Protein AF-A0A3L7LSK3-F1 (afdb_monomer)

Foldseek 3Di:
DPPVVVVVVVVVVVVVVCVVVVVPCCVVVLVVVVVVCC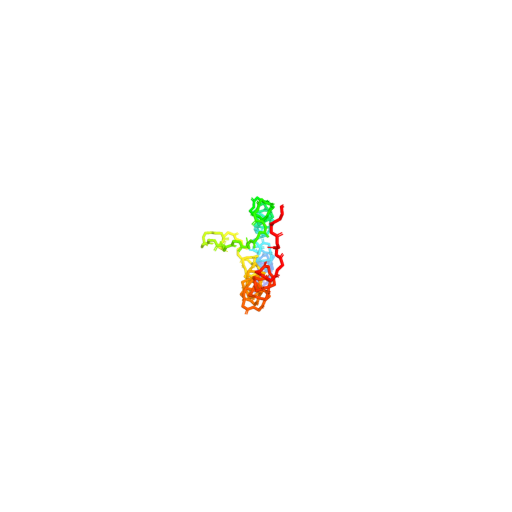VVPCVPPVPADDQDDPVNCVSNPVVNVVVVVVRVVRVVVVVVCVVPVVVVVVVVVVVDDDDD

Solvent-accessible surface area (backbone atoms only — not comparable to full-atom values): 5943 Å² total; per-residue (Å²): 144,73,72,60,63,63,54,51,51,53,52,51,51,52,52,52,52,48,51,63,67,55,59,63,75,52,57,67,60,27,50,50,54,49,52,51,46,49,55,70,57,44,72,84,46,76,88,60,83,77,82,79,50,73,70,52,35,66,60,30,50,72,59,37,56,60,47,50,55,57,42,54,49,50,54,53,49,52,51,50,40,61,73,54,52,50,59,54,53,53,55,52,56,75,76,66,70,86,89,127

Secondary structure (DSSP, 8-state):
--SHHHHHHHHHHHHHHHHHH-S---HHHHHHHHHHHHHHHHTTTTTSPPPPPHHHHHHHTHHHHHHHHHHHHHHHHHHHHHHHHHHHHHHHHHHS----

pLDDT: mean 74.35, std 10.48, range [49.38, 89.38]

Sequence (100 aa):
MGLYRPLLAMLIVLLGVFQLAGCGDKEPEQRQAFIQFLQNMILPGGERIPTLSAAQKEQFSPYANDYQILQTFSDKFLSSVNGSLVPVLDEISQIRVPQD

Mean predicted aligned error: 14.46 Å

Structure (mmCIF, N/CA/C/O backbone):
data_AF-A0A3L7LSK3-F1
#
_entry.id   AF-A0A3L7LSK3-F1
#
loop_
_atom_site.group_PDB
_atom_site.id
_atom_site.type_symbol
_atom_site.label_atom_id
_atom_site.label_alt_id
_atom_site.label_comp_id
_atom_site.label_asym_id
_atom_site.label_entity_id
_atom_site.label_seq_id
_atom_site.pdbx_PDB_ins_code
_atom_site.Cartn_x
_atom_site.Cartn_y
_atom_site.Cartn_z
_atom_site.occupancy
_atom_site.B_iso_or_equiv
_atom_site.auth_seq_id
_atom_site.auth_comp_id
_atom_site.auth_asym_id
_atom_site.auth_atom_id
_atom_site.pdbx_PDB_model_num
ATOM 1 N N . MET A 1 1 ? 28.126 -17.721 -47.641 1.00 53.53 1 MET A N 1
ATOM 2 C CA . MET A 1 1 ? 27.023 -17.665 -46.648 1.00 53.53 1 MET A CA 1
ATOM 3 C C . MET A 1 1 ? 27.553 -17.655 -45.200 1.00 53.53 1 MET A C 1
ATOM 5 O O . MET A 1 1 ? 27.043 -18.383 -44.363 1.00 53.53 1 MET A O 1
ATOM 9 N N . GLY A 1 2 ? 28.584 -16.856 -4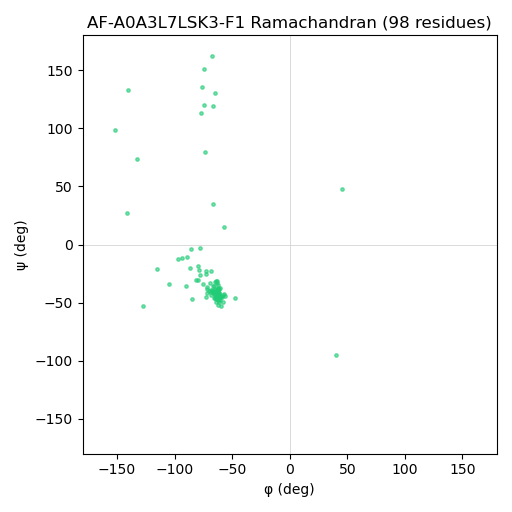4.878 1.00 60.09 2 GLY A N 1
ATOM 10 C CA . GLY A 1 2 ? 29.253 -16.913 -43.558 1.00 60.09 2 GLY A CA 1
ATOM 11 C C . GLY A 1 2 ? 29.125 -15.656 -42.689 1.00 60.09 2 GLY A C 1
ATOM 12 O O . GLY A 1 2 ? 29.248 -15.749 -41.475 1.00 60.09 2 GLY A O 1
ATOM 13 N N . LEU A 1 3 ? 28.838 -14.494 -43.288 1.00 62.16 3 LEU A N 1
ATOM 14 C CA . LEU A 1 3 ? 28.918 -13.195 -42.601 1.00 62.16 3 LEU A CA 1
ATOM 15 C C . LEU A 1 3 ? 27.572 -12.684 -42.048 1.00 62.16 3 LEU A C 1
ATOM 17 O O . LEU A 1 3 ? 27.542 -11.769 -41.237 1.00 62.16 3 LEU A O 1
ATOM 21 N N . TYR A 1 4 ? 26.453 -13.300 -42.441 1.00 64.38 4 TYR A N 1
ATOM 22 C CA . TYR A 1 4 ? 25.107 -12.912 -41.992 1.00 64.38 4 TYR A CA 1
ATOM 23 C C . TYR A 1 4 ? 24.755 -13.452 -40.597 1.00 64.38 4 TYR A C 1
ATOM 25 O O . TYR A 1 4 ? 24.038 -12.802 -39.847 1.00 64.38 4 TYR A O 1
ATOM 33 N N . ARG A 1 5 ? 25.303 -14.614 -40.213 1.00 73.94 5 ARG A N 1
ATOM 34 C CA . ARG A 1 5 ? 25.093 -15.221 -38.885 1.00 73.94 5 ARG A CA 1
ATOM 35 C C . ARG A 1 5 ? 25.512 -14.318 -37.712 1.00 73.94 5 ARG A C 1
ATOM 37 O O . ARG A 1 5 ? 24.697 -14.170 -36.806 1.00 73.94 5 ARG A O 1
ATOM 44 N N . PRO A 1 6 ? 26.714 -13.705 -37.691 1.00 74.88 6 PRO A N 1
ATOM 45 C CA . PRO A 1 6 ? 27.084 -12.808 -36.593 1.00 74.88 6 PRO A CA 1
ATOM 46 C C . PRO A 1 6 ? 26.269 -11.507 -36.603 1.00 74.88 6 PRO A C 1
ATOM 48 O O . PRO A 1 6 ? 25.930 -10.984 -35.547 1.00 74.88 6 PRO A O 1
ATOM 51 N N . LEU A 1 7 ? 25.896 -11.017 -37.789 1.00 76.75 7 LEU A N 1
ATOM 52 C CA . LEU A 1 7 ? 25.132 -9.780 -37.956 1.00 76.75 7 LEU A CA 1
ATOM 53 C C . LEU A 1 7 ? 23.680 -9.944 -37.471 1.00 76.75 7 LEU A C 1
ATOM 55 O O . LEU A 1 7 ? 23.153 -9.080 -36.775 1.00 76.75 7 LEU A O 1
ATOM 59 N N . LEU A 1 8 ? 23.067 -11.100 -37.746 1.00 78.69 8 LEU A N 1
ATOM 60 C CA . LEU A 1 8 ? 21.746 -11.458 -37.231 1.00 78.69 8 LEU A CA 1
ATOM 61 C C . LEU A 1 8 ? 21.756 -11.633 -35.705 1.00 78.69 8 LEU A C 1
ATOM 63 O O . LEU A 1 8 ? 20.843 -11.170 -35.028 1.00 78.69 8 LEU A O 1
ATOM 67 N N . ALA A 1 9 ? 22.802 -12.256 -35.152 1.00 79.81 9 ALA A N 1
ATOM 68 C CA . ALA A 1 9 ? 22.951 -12.407 -33.705 1.00 79.81 9 ALA A CA 1
ATOM 69 C C . ALA A 1 9 ? 23.064 -11.046 -32.996 1.00 79.81 9 ALA A C 1
ATOM 71 O O . ALA A 1 9 ? 22.422 -10.833 -31.970 1.00 79.81 9 ALA A O 1
ATOM 72 N N . MET A 1 10 ? 23.812 -10.101 -33.573 1.00 77.25 10 MET A N 1
ATOM 73 C CA . MET A 1 10 ? 23.936 -8.742 -33.041 1.00 77.25 10 MET A CA 1
ATOM 74 C C . MET A 1 10 ? 22.600 -7.984 -33.075 1.00 77.25 10 MET A C 1
ATOM 76 O O . MET A 1 10 ? 22.265 -7.291 -32.117 1.00 77.25 10 MET A O 1
ATOM 80 N N . LEU A 1 11 ? 21.806 -8.165 -34.136 1.00 80.31 11 LEU A N 1
ATOM 81 C CA . LEU A 1 11 ? 20.479 -7.561 -34.262 1.00 80.31 11 LEU A CA 1
ATOM 82 C C . LEU A 1 11 ? 19.480 -8.133 -33.243 1.00 80.31 11 LEU A C 1
ATOM 84 O O . LEU A 1 11 ? 18.711 -7.376 -32.658 1.00 80.31 11 LEU A O 1
ATOM 88 N N . ILE A 1 12 ? 19.527 -9.444 -32.983 1.00 80.50 12 ILE A N 1
ATOM 89 C CA . ILE A 1 12 ? 18.686 -10.110 -31.974 1.00 80.50 12 ILE A CA 1
ATOM 90 C C . ILE A 1 12 ? 19.047 -9.645 -30.558 1.00 80.50 12 ILE A C 1
ATOM 92 O O . ILE A 1 12 ? 18.150 -9.377 -29.763 1.00 80.50 12 ILE A O 1
ATOM 96 N N . VAL A 1 13 ? 20.338 -9.502 -30.241 1.00 81.62 13 VAL A N 1
ATOM 97 C CA . VAL A 1 13 ? 20.785 -8.983 -28.936 1.00 81.62 13 VAL A CA 1
ATOM 98 C C . VAL A 1 13 ? 20.351 -7.528 -28.746 1.00 81.62 13 VAL A C 1
ATOM 100 O O . VAL A 1 13 ? 19.836 -7.184 -27.686 1.00 81.62 13 VAL A O 1
ATOM 103 N N . LEU A 1 14 ? 20.479 -6.687 -29.778 1.00 73.38 14 LEU A N 1
ATOM 104 C CA . LEU A 1 14 ? 19.995 -5.302 -29.751 1.00 73.38 14 LEU A CA 1
ATOM 105 C C . LEU A 1 14 ? 18.480 -5.223 -29.538 1.00 73.38 14 LEU A C 1
ATOM 107 O O . LEU A 1 14 ? 18.028 -4.448 -28.700 1.00 73.38 14 LEU A O 1
ATOM 111 N N . LEU A 1 15 ? 17.704 -6.056 -30.235 1.00 71.00 15 LEU A N 1
ATOM 112 C CA . LEU A 1 15 ? 16.258 -6.162 -30.033 1.00 71.00 15 LEU A CA 1
ATOM 113 C C . LEU A 1 15 ? 15.914 -6.655 -28.623 1.00 71.00 15 LEU A C 1
ATOM 115 O O . LEU A 1 15 ? 15.003 -6.112 -28.013 1.00 71.00 15 LEU A O 1
ATOM 119 N N . GLY A 1 16 ? 16.659 -7.615 -28.070 1.00 70.62 16 GLY A N 1
ATOM 120 C CA . GLY A 1 16 ? 16.475 -8.094 -26.696 1.00 70.62 16 GLY A CA 1
ATOM 121 C C . GLY A 1 16 ? 16.734 -7.013 -25.642 1.00 70.62 16 GLY A C 1
ATOM 122 O O . GLY A 1 16 ? 15.931 -6.842 -24.728 1.00 70.62 16 GLY A O 1
ATOM 123 N N . VAL A 1 17 ? 17.798 -6.220 -25.802 1.00 65.00 17 VAL A N 1
AT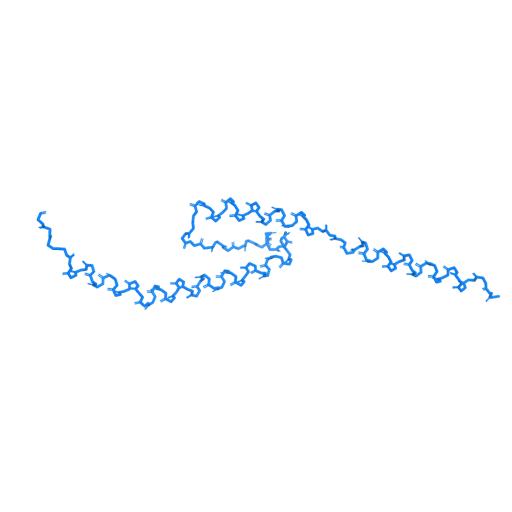OM 124 C CA . VAL A 1 17 ? 18.085 -5.063 -24.933 1.00 65.00 17 VAL A CA 1
ATOM 125 C C . VAL A 1 17 ? 17.021 -3.977 -25.096 1.00 65.00 17 VAL A C 1
ATOM 127 O O . VAL A 1 17 ? 16.629 -3.363 -24.110 1.00 65.00 17 VAL A O 1
ATOM 130 N N . PHE A 1 18 ? 16.495 -3.774 -26.305 1.00 62.62 18 PHE A N 1
ATOM 131 C CA . PHE A 1 18 ? 15.413 -2.821 -26.549 1.00 62.62 18 PHE A CA 1
ATOM 132 C C . PHE A 1 18 ? 14.060 -3.296 -26.006 1.00 62.62 18 PHE A C 1
ATOM 134 O O . PHE A 1 18 ? 13.228 -2.465 -25.685 1.00 62.62 18 PHE A O 1
ATOM 141 N N . GLN A 1 19 ? 13.831 -4.603 -25.853 1.00 58.84 19 GLN A N 1
ATOM 142 C CA . GLN A 1 19 ? 12.664 -5.138 -25.136 1.00 58.84 19 GLN A CA 1
ATOM 143 C C . GLN A 1 19 ? 12.826 -4.997 -23.614 1.00 58.84 19 GLN A C 1
ATOM 145 O O . GLN A 1 19 ? 11.855 -4.720 -22.921 1.00 58.84 19 GLN A O 1
ATOM 150 N N . LEU A 1 20 ? 14.054 -5.105 -23.092 1.00 57.44 20 LEU A N 1
ATOM 151 C CA . LEU A 1 20 ? 14.357 -4.848 -21.677 1.00 57.44 20 LEU A CA 1
ATOM 152 C C . LEU A 1 20 ? 14.288 -3.350 -21.332 1.00 57.44 20 LEU A C 1
ATOM 154 O O . LEU A 1 20 ? 13.762 -2.990 -20.287 1.00 57.44 20 LEU A O 1
ATOM 158 N N . ALA A 1 21 ? 14.750 -2.473 -22.228 1.00 56.28 21 ALA A N 1
ATOM 159 C CA . ALA A 1 21 ? 14.592 -1.018 -22.123 1.00 56.28 21 ALA A CA 1
ATOM 160 C C . ALA A 1 21 ? 13.184 -0.540 -22.543 1.00 56.28 21 ALA A C 1
ATOM 162 O O . ALA A 1 21 ? 12.736 0.531 -22.145 1.00 56.28 21 ALA A O 1
ATOM 163 N N . GLY A 1 22 ? 12.482 -1.346 -23.344 1.00 49.78 22 GLY A N 1
ATOM 164 C CA . GLY A 1 22 ? 11.095 -1.187 -23.794 1.00 49.78 22 GLY A CA 1
ATOM 165 C C . GLY A 1 22 ? 10.067 -1.744 -22.811 1.00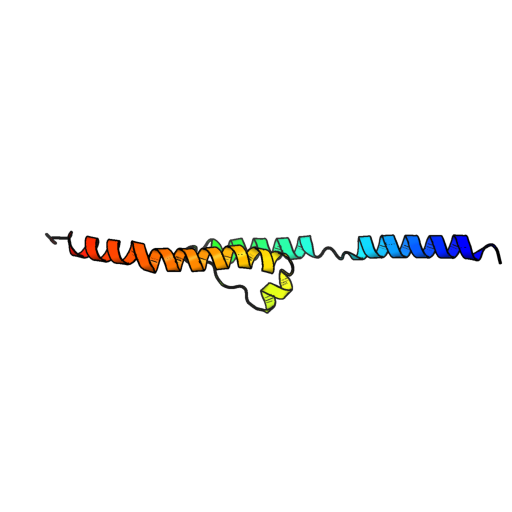 49.78 22 GLY A C 1
ATOM 166 O O . GLY A 1 22 ? 8.879 -1.471 -22.964 1.00 49.78 22 GLY A O 1
ATOM 167 N N . CYS A 1 23 ? 10.529 -2.360 -21.719 1.00 57.72 23 CYS A N 1
ATOM 168 C CA . CYS A 1 23 ? 9.842 -2.373 -20.430 1.00 57.72 23 CYS A CA 1
ATOM 169 C C . CYS A 1 23 ? 9.801 -0.954 -19.812 1.00 57.72 23 CYS A C 1
ATOM 171 O O . CYS A 1 23 ? 9.960 -0.794 -18.614 1.00 57.72 23 CYS A O 1
ATOM 173 N N . GLY A 1 24 ? 9.681 0.095 -20.638 1.00 52.69 24 GLY A N 1
ATOM 174 C CA . GLY A 1 24 ? 8.549 1.019 -20.613 1.00 52.69 24 GLY A CA 1
ATOM 175 C C . GLY A 1 24 ? 8.127 1.483 -19.235 1.00 52.69 24 GLY A C 1
ATOM 176 O O . GLY A 1 24 ? 6.940 1.427 -18.916 1.00 52.69 24 GLY A O 1
ATOM 177 N N . ASP A 1 25 ? 9.100 1.900 -18.436 1.00 56.84 25 ASP A N 1
ATOM 178 C CA . ASP A 1 25 ? 8.923 2.211 -17.034 1.00 56.84 25 ASP A CA 1
ATOM 179 C C . ASP A 1 25 ? 8.172 3.538 -16.889 1.00 56.84 25 ASP A C 1
ATOM 181 O O . ASP A 1 25 ? 8.743 4.609 -16.698 1.00 56.84 25 ASP A O 1
ATOM 185 N N . LYS A 1 26 ? 6.849 3.478 -17.046 1.00 59.94 26 LYS A N 1
ATOM 186 C CA . LYS A 1 26 ? 5.953 4.503 -16.512 1.00 59.94 26 LYS A CA 1
ATOM 187 C C . LYS A 1 26 ? 5.759 4.314 -15.012 1.00 59.94 26 LYS A C 1
ATOM 189 O O . LYS A 1 26 ? 5.101 5.146 -14.406 1.00 59.94 26 LYS A O 1
ATOM 194 N N . GLU A 1 27 ? 6.328 3.272 -14.401 1.00 66.00 27 GLU A N 1
ATOM 195 C CA . GLU A 1 27 ? 6.282 3.039 -12.958 1.00 66.00 27 GLU A CA 1
ATOM 196 C C . GLU A 1 27 ? 6.641 4.288 -12.136 1.00 66.00 27 GLU A C 1
ATOM 198 O O . GLU A 1 27 ? 5.853 4.612 -11.252 1.00 66.00 27 GLU A O 1
ATOM 203 N N . PRO A 1 28 ? 7.709 5.072 -12.412 1.00 70.12 28 PRO A N 1
ATOM 204 C CA . PRO A 1 28 ? 8.000 6.284 -11.643 1.00 70.12 28 PRO A CA 1
ATOM 205 C C . PRO A 1 28 ? 6.885 7.336 -11.733 1.00 70.12 28 PRO A C 1
ATOM 207 O O . PRO A 1 28 ? 6.505 7.918 -10.715 1.00 70.12 28 PRO A O 1
ATOM 210 N N . GLU A 1 29 ? 6.311 7.550 -12.919 1.00 71.88 29 GLU A N 1
ATOM 211 C CA . GLU A 1 29 ? 5.209 8.499 -13.124 1.00 71.88 29 GLU A CA 1
ATOM 212 C C . GLU A 1 29 ? 3.895 7.991 -12.509 1.00 71.88 29 GLU A C 1
ATOM 214 O O . GLU A 1 29 ? 3.174 8.744 -11.851 1.00 71.88 29 GLU A O 1
ATOM 219 N N . GLN A 1 30 ? 3.599 6.699 -12.664 1.00 70.56 30 GLN A N 1
ATOM 220 C CA . GLN A 1 30 ? 2.430 6.026 -12.095 1.00 70.56 30 GLN A CA 1
ATOM 221 C C . GLN A 1 30 ? 2.491 6.015 -10.568 1.00 70.56 30 GLN A C 1
ATOM 223 O O . GLN A 1 30 ? 1.509 6.348 -9.904 1.00 70.56 30 GLN A O 1
ATOM 228 N N . ARG A 1 31 ? 3.662 5.708 -10.005 1.00 76.00 31 ARG A N 1
ATOM 229 C CA . ARG A 1 31 ? 3.938 5.739 -8.569 1.00 76.00 31 ARG A CA 1
ATOM 230 C C . ARG A 1 31 ? 3.780 7.149 -8.019 1.00 76.00 31 ARG A C 1
ATOM 232 O O . ARG A 1 31 ? 3.170 7.319 -6.967 1.00 76.00 31 ARG A O 1
ATOM 239 N N . GLN A 1 32 ? 4.285 8.164 -8.720 1.00 76.50 32 GLN A N 1
ATOM 240 C CA . GLN A 1 32 ? 4.122 9.556 -8.306 1.00 76.50 32 GLN A CA 1
ATOM 241 C C . GLN A 1 32 ? 2.647 9.985 -8.331 1.00 76.50 32 GLN A C 1
ATOM 243 O O . GLN A 1 32 ? 2.172 10.569 -7.355 1.00 76.50 32 GLN A O 1
ATOM 248 N N . ALA A 1 33 ? 1.907 9.657 -9.393 1.00 79.25 33 ALA A N 1
ATOM 249 C CA . ALA A 1 33 ? 0.479 9.957 -9.499 1.00 79.25 33 ALA A CA 1
ATOM 250 C C . ALA A 1 33 ? -0.344 9.237 -8.414 1.00 79.25 33 ALA A C 1
ATOM 252 O O . ALA A 1 33 ? -1.242 9.833 -7.817 1.00 79.25 33 ALA A O 1
ATOM 253 N N . PHE A 1 34 ? 0.006 7.988 -8.099 1.00 79.31 34 PHE A N 1
ATOM 254 C CA . PHE A 1 34 ? -0.612 7.224 -7.021 1.00 79.31 34 PHE A CA 1
ATOM 255 C C . PHE A 1 34 ? -0.317 7.829 -5.641 1.00 79.31 34 PHE A C 1
ATOM 257 O O . PHE A 1 34 ? -1.238 8.034 -4.854 1.00 79.31 34 PHE A O 1
ATOM 264 N N . ILE A 1 35 ? 0.935 8.195 -5.348 1.00 79.38 35 ILE A N 1
ATOM 265 C CA . ILE A 1 35 ? 1.303 8.845 -4.078 1.00 79.38 35 ILE A CA 1
ATOM 266 C C . ILE A 1 35 ? 0.554 10.172 -3.906 1.00 79.38 35 ILE A C 1
ATOM 268 O O . ILE A 1 35 ? 0.011 10.429 -2.831 1.00 79.38 35 ILE A O 1
ATOM 272 N N . GLN A 1 36 ? 0.478 10.994 -4.956 1.00 81.00 36 GLN A N 1
ATOM 273 C CA . GLN A 1 36 ? -0.285 12.244 -4.916 1.00 81.00 36 GLN A CA 1
ATOM 274 C C . GLN A 1 36 ? -1.778 11.998 -4.682 1.00 81.00 36 GLN A C 1
ATOM 276 O O . GLN A 1 36 ? -2.409 12.723 -3.913 1.00 81.00 36 GLN A O 1
ATOM 281 N N . PHE A 1 37 ? -2.343 10.961 -5.301 1.00 79.25 37 PHE A N 1
ATOM 282 C CA . PHE A 1 37 ? -3.717 10.543 -5.049 1.00 79.25 37 PHE A CA 1
ATOM 283 C C . PHE A 1 37 ? -3.936 10.151 -3.579 1.00 79.25 37 PHE A C 1
ATOM 285 O O . PHE A 1 37 ? -4.873 10.650 -2.955 1.00 79.25 37 PHE A O 1
ATOM 292 N N . LEU A 1 38 ? -3.055 9.329 -2.994 1.00 76.88 38 LEU A N 1
ATOM 293 C CA . LEU A 1 38 ? -3.156 8.932 -1.584 1.00 76.88 38 LEU A CA 1
ATOM 294 C C . LEU A 1 38 ? -3.078 10.147 -0.649 1.00 76.88 38 LEU A C 1
ATOM 296 O O . LEU A 1 38 ? -3.885 10.265 0.270 1.00 76.88 38 LEU A O 1
ATOM 300 N N . GLN A 1 39 ? -2.147 11.068 -0.901 1.00 73.88 39 GLN A N 1
ATOM 301 C CA . GLN A 1 39 ? -1.993 12.279 -0.095 1.00 73.88 39 GLN A CA 1
ATOM 302 C C . GLN A 1 39 ? -3.230 13.179 -0.189 1.00 73.88 39 GLN A C 1
ATOM 304 O O . GLN A 1 39 ? -3.766 13.601 0.829 1.00 73.88 39 GLN A O 1
ATOM 309 N N . ASN A 1 40 ? -3.747 13.431 -1.387 1.00 72.88 40 ASN A N 1
ATOM 310 C CA . ASN A 1 40 ? -4.849 14.377 -1.550 1.00 72.88 40 ASN A CA 1
ATOM 311 C C . ASN A 1 40 ? -6.212 13.802 -1.156 1.00 72.88 40 ASN A C 1
ATOM 313 O O . ASN A 1 40 ? -7.108 14.564 -0.801 1.00 72.88 40 ASN A O 1
ATOM 317 N N . MET A 1 41 ? -6.389 12.481 -1.233 1.00 67.25 41 MET A N 1
ATOM 318 C CA . MET A 1 41 ? -7.699 11.860 -1.055 1.00 67.25 41 MET A CA 1
ATOM 319 C C . MET A 1 41 ? -7.878 11.158 0.295 1.00 67.25 41 MET A C 1
ATOM 321 O O . MET A 1 41 ? -8.977 11.188 0.842 1.00 67.25 41 MET A O 1
ATOM 325 N N . ILE A 1 42 ? -6.826 10.557 0.862 1.00 62.00 42 ILE A N 1
ATOM 326 C CA . ILE A 1 42 ? -6.934 9.806 2.126 1.00 62.00 42 ILE A CA 1
ATOM 327 C C . ILE A 1 42 ? -6.694 10.710 3.343 1.00 62.00 42 ILE A C 1
ATOM 329 O O . ILE A 1 42 ? -7.375 10.552 4.354 1.00 62.00 42 ILE A O 1
ATOM 333 N N . LEU A 1 43 ? -5.785 11.690 3.255 1.00 61.03 43 LEU A N 1
ATOM 334 C CA . LEU A 1 43 ? -5.476 12.591 4.379 1.00 61.03 43 LEU A CA 1
ATOM 335 C C . LEU A 1 43 ? -6.664 13.454 4.863 1.00 61.03 43 LEU A C 1
ATOM 337 O O . LEU A 1 43 ? -6.767 13.640 6.074 1.00 61.03 43 LEU A O 1
ATOM 341 N N . PRO A 1 44 ? -7.571 13.970 4.006 1.00 61.09 44 PRO A N 1
ATOM 342 C CA . PRO A 1 44 ? -8.668 14.821 4.468 1.00 61.09 44 PRO A CA 1
ATOM 343 C C . PRO A 1 44 ? -9.959 14.077 4.858 1.00 61.09 44 PRO A C 1
ATOM 345 O O . PRO A 1 44 ? -10.847 14.704 5.428 1.00 61.09 44 PRO A O 1
ATOM 348 N N . GLY A 1 45 ? -10.102 12.777 4.561 1.00 58.53 45 GLY A N 1
ATOM 349 C CA . GLY A 1 45 ? -11.398 12.076 4.635 1.00 58.53 45 GLY A CA 1
ATOM 350 C C . GLY A 1 45 ? -11.348 10.641 5.162 1.00 58.53 45 GLY A C 1
ATOM 351 O O . GLY A 1 45 ? -12.200 9.842 4.783 1.00 58.53 45 GLY A O 1
ATOM 352 N N . GLY A 1 46 ? -10.355 10.318 6.003 1.00 60.53 46 GLY A N 1
ATOM 353 C CA . GLY A 1 46 ? -9.920 8.972 6.425 1.00 60.53 46 GLY A CA 1
ATOM 354 C C . GLY A 1 46 ? -10.938 8.021 7.080 1.00 60.53 46 GLY A C 1
ATOM 355 O O . GLY A 1 46 ? -10.536 7.020 7.664 1.00 60.53 46 GLY A O 1
ATOM 356 N N . GLU A 1 47 ? -12.234 8.292 6.986 1.00 65.75 47 GLU A N 1
ATOM 357 C CA . GLU A 1 47 ? -13.306 7.414 7.453 1.00 65.75 47 GLU A CA 1
ATOM 358 C C . GLU A 1 47 ? -13.637 6.305 6.440 1.0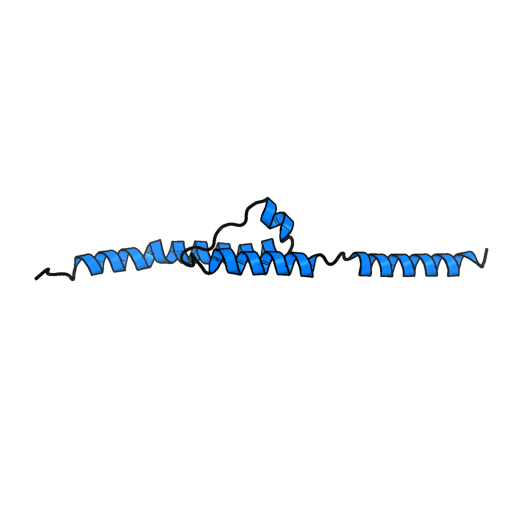0 65.75 47 GLU A C 1
ATOM 360 O O . GLU A 1 47 ? -14.019 5.198 6.822 1.00 65.75 47 GLU A O 1
ATOM 365 N N . ARG A 1 48 ? -13.465 6.571 5.135 1.00 66.88 48 ARG A N 1
ATOM 366 C CA . ARG A 1 48 ? -13.683 5.589 4.062 1.00 66.88 48 ARG A CA 1
ATOM 367 C C . ARG A 1 48 ? -12.629 5.710 2.973 1.00 66.88 48 ARG A C 1
ATOM 369 O O . ARG A 1 48 ? -12.368 6.800 2.474 1.00 66.88 48 ARG A O 1
ATOM 376 N N . ILE A 1 49 ? -12.069 4.570 2.568 1.00 73.19 49 ILE A N 1
ATOM 377 C CA . ILE A 1 49 ? -11.166 4.502 1.419 1.00 73.19 49 ILE A CA 1
ATOM 378 C C . ILE A 1 49 ? -12.008 4.623 0.133 1.00 73.19 49 ILE A C 1
ATOM 380 O O . ILE A 1 49 ? -12.902 3.806 -0.092 1.00 73.19 49 ILE A O 1
ATOM 384 N N . PRO A 1 50 ? -11.773 5.638 -0.712 1.00 71.88 50 PRO A N 1
ATOM 385 C CA . PRO A 1 50 ? -12.568 5.867 -1.916 1.00 71.88 50 PRO A CA 1
ATOM 386 C C . PRO A 1 50 ? -12.247 4.866 -3.030 1.00 71.88 50 PRO A C 1
ATOM 388 O O . PRO A 1 50 ? -11.131 4.380 -3.164 1.00 71.88 50 PRO A O 1
ATOM 391 N N . THR A 1 51 ? -13.229 4.570 -3.883 1.00 76.69 51 THR A N 1
ATOM 392 C CA . THR A 1 51 ? -13.020 3.668 -5.027 1.00 76.69 51 THR A CA 1
ATOM 393 C C . THR A 1 51 ? -12.264 4.368 -6.152 1.00 76.69 51 THR A C 1
ATOM 395 O O . THR A 1 51 ? -12.628 5.476 -6.540 1.00 76.69 51 THR A O 1
ATOM 398 N N . LEU A 1 52 ? -11.270 3.696 -6.744 1.00 76.38 52 LEU A N 1
ATOM 399 C CA . LEU A 1 52 ? -10.604 4.188 -7.954 1.00 76.38 52 LEU A CA 1
ATOM 400 C C . LEU A 1 52 ? -11.576 4.239 -9.145 1.00 76.38 52 LEU A C 1
ATOM 402 O O . LEU A 1 52 ? -12.224 3.238 -9.471 1.00 76.38 52 LEU A O 1
ATOM 406 N N . SER A 1 53 ? -11.625 5.379 -9.840 1.00 77.38 53 SER A N 1
ATOM 407 C CA . SER A 1 53 ? -12.340 5.512 -11.119 1.00 77.38 53 SER A CA 1
ATOM 408 C C . SER A 1 53 ? -11.676 4.688 -12.233 1.00 77.38 53 SER A C 1
ATOM 410 O O . SER A 1 53 ? -10.508 4.314 -12.130 1.00 77.38 53 SER A O 1
ATOM 412 N N . ALA A 1 54 ? -12.397 4.412 -13.327 1.00 74.50 54 ALA A N 1
ATOM 413 C CA . ALA A 1 54 ? -11.854 3.655 -14.463 1.00 74.50 54 ALA A CA 1
ATOM 414 C C . ALA A 1 54 ? -10.594 4.313 -15.058 1.00 74.50 54 ALA A C 1
ATOM 416 O O . ALA A 1 54 ? -9.593 3.634 -15.267 1.00 74.50 54 ALA A O 1
ATOM 417 N N . ALA A 1 55 ? -10.606 5.641 -15.213 1.00 72.12 55 ALA A N 1
ATOM 418 C CA . ALA A 1 55 ? -9.459 6.405 -15.704 1.00 72.12 55 ALA A CA 1
ATOM 419 C C . ALA A 1 55 ? -8.236 6.305 -14.770 1.00 72.12 55 ALA A C 1
ATOM 421 O O . ALA A 1 55 ? -7.107 6.181 -15.233 1.00 72.12 55 ALA A O 1
ATOM 422 N N . GLN A 1 56 ? -8.452 6.301 -13.451 1.00 73.31 56 GLN A N 1
ATOM 423 C CA . GLN A 1 56 ? -7.374 6.135 -12.469 1.00 73.31 56 GLN A CA 1
ATOM 424 C C . GLN A 1 56 ? -6.825 4.710 -12.441 1.00 73.31 56 GLN A C 1
ATOM 426 O O . GLN A 1 56 ? -5.624 4.524 -12.292 1.00 73.31 56 GLN A O 1
ATOM 431 N N . LYS A 1 57 ? -7.678 3.696 -12.615 1.00 78.94 57 LYS A N 1
ATOM 432 C CA . LYS A 1 57 ? -7.227 2.3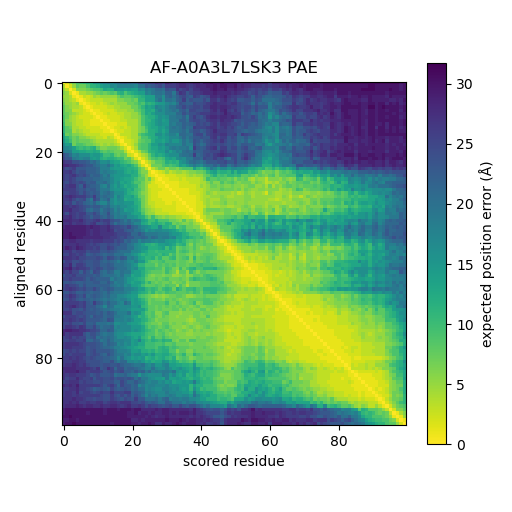01 -12.715 1.00 78.94 57 LYS A CA 1
ATOM 433 C C . LYS A 1 57 ? -6.311 2.098 -13.920 1.00 78.94 57 LYS A C 1
ATOM 435 O O . LYS A 1 57 ? -5.279 1.453 -13.781 1.00 78.94 57 LYS A O 1
ATOM 440 N N . GLU A 1 58 ? -6.644 2.696 -15.063 1.00 75.06 58 GLU A N 1
ATOM 441 C CA . GLU A 1 58 ? -5.767 2.675 -16.240 1.00 75.06 58 GLU A CA 1
ATOM 442 C C . GLU A 1 58 ? -4.474 3.468 -16.018 1.00 75.06 58 GLU A C 1
ATOM 444 O O . GLU A 1 58 ? -3.396 3.010 -16.395 1.00 75.06 58 GLU A O 1
ATOM 449 N N . GLN A 1 59 ? -4.558 4.625 -15.353 1.00 74.25 59 GLN A N 1
ATOM 450 C CA . GLN A 1 59 ? -3.388 5.444 -15.043 1.00 74.25 59 GLN A CA 1
ATOM 451 C C . GLN A 1 59 ? -2.441 4.762 -14.047 1.00 74.25 59 GLN A C 1
ATOM 453 O O . GLN A 1 59 ? -1.232 4.918 -14.169 1.00 74.25 59 GLN A O 1
ATOM 458 N N . PHE A 1 60 ? -2.961 4.014 -13.073 1.00 77.62 60 PHE A N 1
ATOM 459 C CA . PHE A 1 60 ? -2.172 3.379 -12.012 1.00 77.62 60 PHE A CA 1
ATOM 460 C C . PHE A 1 60 ? -1.770 1.937 -12.334 1.00 77.62 60 PHE A C 1
ATOM 462 O O . PHE A 1 60 ? -0.922 1.395 -11.634 1.00 77.62 60 PHE A O 1
ATOM 469 N N . SER A 1 61 ? -2.355 1.337 -13.377 1.00 73.38 61 SER A N 1
ATOM 470 C CA . SER A 1 61 ? -2.020 0.039 -13.978 1.00 73.38 61 SER A CA 1
ATOM 471 C C . SER A 1 61 ? -1.670 -1.070 -12.956 1.00 73.38 61 SER A C 1
ATOM 473 O O . SER A 1 61 ? -2.618 -1.669 -12.441 1.00 73.38 61 SER A O 1
ATOM 475 N N . PRO A 1 62 ? -0.404 -1.365 -12.578 1.00 77.12 62 PRO A N 1
ATOM 476 C CA . PRO A 1 62 ? -0.124 -2.382 -11.558 1.00 77.12 62 PRO A CA 1
ATOM 477 C C . PRO A 1 62 ? -0.588 -1.968 -10.149 1.00 77.12 62 PRO A C 1
ATOM 479 O O . PRO A 1 62 ? -1.185 -2.774 -9.436 1.00 77.12 62 PRO A O 1
ATOM 482 N N . TYR A 1 63 ? -0.423 -0.698 -9.767 1.00 76.00 63 TYR A N 1
ATOM 483 C CA . TYR A 1 63 ? -0.806 -0.186 -8.443 1.00 76.00 63 TYR A CA 1
ATOM 484 C C . TYR A 1 63 ? -2.323 -0.152 -8.228 1.00 76.00 63 TYR A C 1
ATOM 486 O O . TYR A 1 63 ? -2.797 -0.186 -7.092 1.00 76.00 63 TYR A O 1
ATOM 494 N N . ALA A 1 64 ? -3.105 -0.107 -9.312 1.00 80.00 64 ALA A N 1
ATOM 495 C CA . ALA A 1 64 ? -4.560 -0.190 -9.232 1.00 80.00 64 ALA A CA 1
ATOM 496 C C . ALA A 1 64 ? -5.025 -1.529 -8.639 1.00 80.00 64 ALA A C 1
ATOM 498 O O . ALA A 1 64 ? -6.021 -1.561 -7.916 1.00 80.00 64 ALA A O 1
ATOM 499 N N . ASN A 1 65 ? -4.306 -2.616 -8.935 1.00 80.31 65 ASN A N 1
ATOM 500 C CA . ASN A 1 65 ? -4.609 -3.953 -8.429 1.00 80.31 65 ASN A CA 1
ATOM 501 C C . ASN A 1 65 ? -4.263 -4.061 -6.934 1.00 80.31 65 ASN A C 1
ATOM 503 O O . ASN A 1 65 ? -5.102 -4.463 -6.131 1.00 80.31 65 ASN A O 1
ATOM 507 N N . ASP A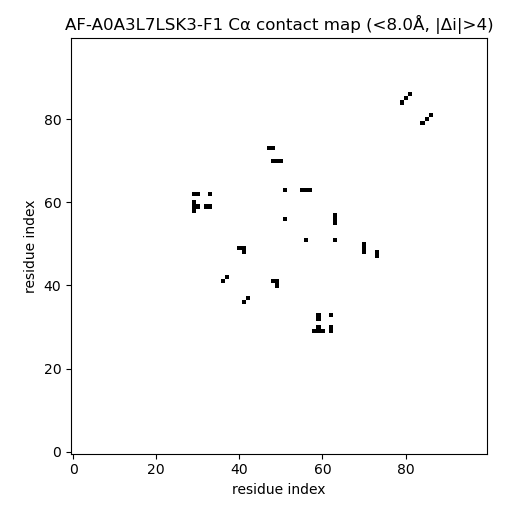 1 66 ? -3.092 -3.568 -6.526 1.00 81.75 66 ASP A N 1
ATOM 508 C CA . ASP A 1 66 ? -2.705 -3.532 -5.108 1.00 81.75 66 ASP A CA 1
ATOM 509 C C . ASP A 1 66 ? -3.677 -2.686 -4.269 1.00 81.75 66 ASP A C 1
ATOM 511 O O . ASP A 1 66 ? -4.056 -3.056 -3.154 1.00 81.75 66 ASP A O 1
ATOM 515 N N . TYR A 1 67 ? -4.166 -1.575 -4.830 1.00 81.25 67 TYR A N 1
ATOM 516 C CA . TYR A 1 67 ? -5.180 -0.750 -4.178 1.00 81.25 67 TYR A CA 1
ATOM 517 C C . TYR A 1 67 ? -6.516 -1.483 -3.983 1.00 81.25 67 TYR A C 1
ATOM 519 O O . TYR A 1 67 ? -7.200 -1.244 -2.986 1.00 81.25 67 TYR A O 1
ATOM 527 N N . GLN A 1 68 ? -6.892 -2.410 -4.875 1.00 83.38 68 GLN A N 1
ATOM 528 C CA . GLN A 1 68 ? -8.112 -3.208 -4.700 1.00 83.38 68 GLN A CA 1
ATOM 529 C C . GLN A 1 68 ? -8.056 -4.097 -3.457 1.00 83.38 68 GLN A C 1
ATOM 531 O O . GLN A 1 68 ? -9.095 -4.321 -2.830 1.00 83.38 68 GLN A O 1
ATOM 536 N N . ILE A 1 69 ? -6.871 -4.576 -3.068 1.00 85.25 69 ILE A N 1
ATOM 537 C CA . ILE A 1 69 ? -6.699 -5.356 -1.836 1.00 85.25 69 ILE A CA 1
ATOM 538 C C . ILE A 1 69 ? -7.032 -4.480 -0.623 1.00 85.25 69 ILE A C 1
ATOM 540 O O . ILE A 1 69 ? -7.840 -4.875 0.221 1.00 85.25 69 ILE A O 1
ATOM 544 N N . LEU A 1 70 ? -6.463 -3.270 -0.568 1.00 82.12 70 LEU A N 1
ATOM 545 C CA . LEU A 1 70 ? -6.708 -2.304 0.509 1.00 82.12 70 LEU A CA 1
ATOM 546 C C . LEU A 1 70 ? -8.179 -1.881 0.573 1.00 82.12 70 LEU A C 1
ATOM 548 O O . LEU A 1 70 ? -8.769 -1.851 1.654 1.00 82.12 70 LEU A O 1
ATOM 552 N N . GLN A 1 71 ? -8.783 -1.612 -0.584 1.00 83.25 71 GLN A N 1
ATOM 553 C CA . GLN A 1 71 ? -10.199 -1.286 -0.698 1.00 83.25 71 GLN A CA 1
ATOM 554 C C . GLN A 1 71 ? -11.081 -2.423 -0.166 1.00 83.25 71 GLN A C 1
ATOM 556 O O . GLN A 1 71 ? -11.900 -2.207 0.723 1.00 83.25 71 GLN A O 1
ATOM 561 N N . THR A 1 72 ? -10.876 -3.645 -0.660 1.00 86.31 72 THR A N 1
ATOM 562 C CA . THR A 1 72 ? -11.699 -4.804 -0.282 1.00 86.31 72 THR A CA 1
ATOM 563 C C . THR A 1 72 ? -11.589 -5.102 1.211 1.00 86.31 72 THR A C 1
ATOM 565 O O . THR A 1 72 ? -12.575 -5.475 1.850 1.00 86.31 72 THR A O 1
ATOM 568 N N . PHE A 1 73 ? -10.391 -4.947 1.781 1.00 87.81 73 PHE A N 1
ATOM 569 C CA . PHE A 1 73 ? -10.192 -5.057 3.220 1.00 87.81 73 PHE A CA 1
ATOM 570 C C . PHE A 1 73 ? -10.994 -3.994 3.979 1.00 87.81 73 PHE A C 1
ATOM 572 O O . PHE A 1 73 ? -11.720 -4.346 4.906 1.00 87.81 73 PHE A O 1
ATOM 579 N N . SER A 1 74 ? -10.903 -2.724 3.572 1.00 84.81 74 SER A N 1
ATOM 580 C CA . SER A 1 74 ? -11.624 -1.618 4.213 1.00 84.81 74 SER A CA 1
ATOM 581 C C . SER A 1 74 ? -13.139 -1.819 4.162 1.00 84.81 74 SER A C 1
ATOM 583 O O . SER A 1 74 ? -13.797 -1.708 5.196 1.00 84.81 74 SER A O 1
ATOM 585 N N . ASP A 1 75 ? -13.677 -2.221 3.009 1.00 86.38 75 ASP A N 1
ATOM 586 C CA . ASP A 1 75 ? -15.106 -2.486 2.824 1.00 86.38 75 ASP A CA 1
ATOM 587 C C . ASP A 1 75 ? -15.593 -3.614 3.742 1.00 86.38 75 ASP A C 1
ATOM 589 O O . ASP A 1 75 ? -16.600 -3.475 4.444 1.00 86.38 75 ASP A O 1
ATOM 593 N N . LYS A 1 76 ? -14.850 -4.729 3.790 1.00 86.75 76 LYS A N 1
ATOM 594 C CA . LYS A 1 76 ? -15.178 -5.861 4.668 1.00 86.75 76 LYS A CA 1
ATOM 595 C C . LYS A 1 76 ? -15.054 -5.496 6.142 1.00 86.75 76 LYS A C 1
ATOM 597 O O . LYS A 1 76 ? -15.905 -5.894 6.936 1.00 86.75 76 LYS A O 1
ATOM 602 N N . PHE A 1 77 ? -14.024 -4.739 6.507 1.00 87.31 77 PHE A N 1
ATOM 603 C CA . PHE A 1 77 ? -13.817 -4.274 7.872 1.00 87.31 77 PHE A CA 1
ATOM 604 C C . PHE A 1 77 ? -14.970 -3.373 8.329 1.00 87.31 77 PHE A C 1
ATOM 606 O O . PHE A 1 77 ? -15.608 -3.671 9.337 1.00 87.31 77 PHE A O 1
ATOM 613 N N . LEU A 1 78 ? -15.305 -2.339 7.552 1.00 85.56 78 LEU A N 1
ATOM 614 C CA . LEU A 1 78 ? -16.430 -1.438 7.822 1.00 85.56 78 LEU A CA 1
ATOM 615 C C . LEU A 1 78 ? -17.755 -2.200 7.905 1.00 85.56 78 LEU A C 1
ATOM 617 O O . LEU A 1 78 ? -18.538 -1.969 8.825 1.00 85.56 78 LEU A O 1
ATOM 621 N N . SER A 1 79 ? -17.996 -3.146 6.993 1.00 87.44 79 SER A N 1
ATOM 622 C CA . SER A 1 79 ? -19.195 -3.988 7.035 1.00 87.44 79 SER A CA 1
ATOM 623 C C . SER A 1 79 ? -19.254 -4.845 8.301 1.00 87.44 79 SER A C 1
ATOM 625 O O . SER A 1 79 ? -20.326 -4.991 8.885 1.00 87.44 79 SER A O 1
ATOM 627 N N . SER A 1 80 ? -18.125 -5.406 8.740 1.00 88.94 80 SER A N 1
ATOM 628 C CA . SER A 1 80 ? -18.055 -6.214 9.959 1.00 88.94 80 SER A CA 1
ATOM 629 C C . SER A 1 80 ? -18.282 -5.365 11.209 1.00 88.94 80 SER A C 1
ATOM 631 O O . SER A 1 80 ? -19.024 -5.776 12.099 1.00 88.94 80 SER A O 1
ATOM 633 N N . VAL A 1 81 ? -17.681 -4.176 11.280 1.00 88.06 81 VAL A N 1
ATOM 634 C CA . VAL A 1 81 ? -17.840 -3.245 12.408 1.00 88.06 81 VAL A CA 1
ATOM 635 C C . VAL A 1 81 ? -19.279 -2.738 12.498 1.00 88.06 81 VAL A C 1
ATOM 637 O O . VAL A 1 81 ? -19.873 -2.795 13.573 1.00 88.06 81 VAL A O 1
ATOM 640 N N . ASN A 1 82 ? -19.874 -2.337 11.372 1.00 86.62 82 ASN A N 1
ATOM 641 C CA . ASN A 1 82 ? -21.272 -1.903 11.318 1.00 86.62 82 ASN A CA 1
ATOM 642 C C . ASN A 1 82 ? -22.256 -3.033 11.644 1.00 86.62 82 ASN A C 1
ATOM 644 O O . ASN A 1 82 ? -23.312 -2.774 12.209 1.00 86.62 82 ASN A O 1
ATOM 648 N N . GLY A 1 83 ? -21.922 -4.279 11.297 1.00 89.38 83 GLY A N 1
ATOM 649 C CA . GLY A 1 83 ? -22.767 -5.438 11.577 1.00 89.38 83 GLY A CA 1
ATOM 650 C C . GLY A 1 83 ? -22.673 -5.972 13.008 1.00 89.38 83 GLY A C 1
ATOM 651 O O . GLY A 1 83 ? -23.558 -6.715 13.418 1.00 89.38 83 GLY A O 1
ATOM 652 N N . SER A 1 84 ? -21.620 -5.636 13.762 1.00 87.31 84 SER A N 1
ATOM 653 C CA . SER A 1 84 ? -21.361 -6.237 15.081 1.00 87.31 84 SER A CA 1
ATOM 654 C C . SER A 1 84 ? -21.155 -5.223 16.200 1.00 87.31 84 SER A C 1
ATOM 656 O O . SER A 1 84 ? -21.817 -5.304 17.228 1.00 87.31 84 SER A O 1
ATOM 658 N N . LEU A 1 85 ? -20.249 -4.265 16.014 1.00 87.44 85 LEU A N 1
ATOM 659 C CA . LEU A 1 85 ? -19.797 -3.375 17.077 1.00 87.44 85 LEU A CA 1
ATOM 660 C C . LEU A 1 85 ? -20.732 -2.174 17.235 1.00 87.44 85 LEU A C 1
ATOM 662 O O . LEU A 1 85 ? -21.144 -1.858 18.347 1.00 87.44 85 LEU A O 1
ATOM 666 N N . VAL A 1 86 ? -21.093 -1.529 16.120 1.00 89.12 86 VAL A N 1
ATOM 667 C CA . VAL A 1 86 ? -21.960 -0.337 16.113 1.00 89.12 86 VAL A CA 1
ATOM 668 C C . VAL A 1 86 ? -23.314 -0.587 16.796 1.00 89.12 86 VAL A C 1
ATOM 670 O O . VAL A 1 86 ? -23.686 0.238 17.625 1.00 89.12 86 VAL A O 1
ATOM 673 N N . PRO A 1 87 ? -24.026 -1.709 16.555 1.00 88.62 87 PRO A N 1
ATOM 674 C CA . PRO A 1 87 ? -25.305 -1.977 17.217 1.00 88.62 87 PRO A CA 1
ATOM 675 C C . PRO A 1 87 ? -25.184 -2.102 18.741 1.00 88.62 87 PRO A C 1
ATOM 677 O O . PRO A 1 87 ? -26.031 -1.602 19.472 1.00 88.62 87 PRO A O 1
ATOM 680 N N . VAL A 1 88 ? -24.105 -2.725 19.228 1.00 87.38 88 VAL A N 1
ATOM 681 C CA . VAL A 1 88 ? -23.850 -2.879 20.671 1.00 87.38 88 VAL A CA 1
ATOM 682 C C . VAL A 1 88 ? -23.539 -1.527 21.315 1.00 87.38 88 VAL A C 1
ATOM 684 O O . VAL A 1 88 ? -24.002 -1.232 22.414 1.00 87.38 88 VAL A O 1
ATOM 687 N N . LEU A 1 89 ? -22.758 -0.690 20.632 1.00 86.88 89 LEU A N 1
ATOM 688 C CA . LEU A 1 89 ? -22.465 0.675 21.073 1.00 86.88 89 LEU A CA 1
ATOM 689 C C . LEU A 1 89 ? -23.729 1.545 21.120 1.00 86.88 89 LEU A C 1
ATOM 691 O O . LEU A 1 89 ? -23.899 2.299 22.079 1.00 86.88 89 LEU A O 1
ATOM 695 N N . ASP A 1 90 ? -24.613 1.419 20.128 1.00 87.19 90 ASP A N 1
ATOM 696 C CA . ASP A 1 90 ? -25.895 2.128 20.090 1.00 87.19 90 ASP A CA 1
ATOM 697 C C . ASP A 1 90 ? -26.783 1.727 21.275 1.00 87.19 90 ASP A C 1
ATOM 699 O O . ASP A 1 90 ? -27.237 2.591 22.028 1.00 87.19 90 ASP A O 1
ATOM 703 N N . GLU A 1 91 ? -26.919 0.425 21.534 1.00 85.19 91 GLU A N 1
ATOM 704 C CA . GLU A 1 91 ? -27.677 -0.099 22.675 1.00 85.19 91 GLU A CA 1
ATOM 705 C C . GLU A 1 91 ? -27.122 0.413 24.019 1.00 85.19 91 GLU A C 1
ATOM 707 O O . GLU A 1 91 ? -27.872 0.895 24.868 1.00 85.19 91 GLU A O 1
ATOM 712 N N . ILE A 1 92 ? -25.796 0.399 24.203 1.00 84.75 92 ILE A N 1
ATOM 713 C CA . ILE A 1 92 ? -25.150 0.910 25.424 1.00 84.75 92 ILE A CA 1
ATOM 714 C C . ILE A 1 92 ? -25.374 2.419 25.592 1.00 84.75 92 ILE A C 1
ATOM 716 O O . ILE A 1 92 ? -25.590 2.882 26.717 1.00 84.75 92 ILE A O 1
ATOM 720 N N . SER A 1 93 ? -25.336 3.192 24.502 1.00 81.00 93 SER A N 1
ATOM 721 C CA . SER A 1 93 ? -25.558 4.642 24.549 1.00 81.00 93 SER A CA 1
ATOM 722 C C . SER A 1 93 ? -26.972 4.999 25.019 1.00 81.00 93 SER A C 1
ATOM 724 O O . SER A 1 93 ? -27.148 5.964 25.762 1.00 81.00 93 SER A O 1
ATOM 726 N N . GLN A 1 94 ? -27.961 4.164 24.685 1.00 80.12 94 GLN A N 1
ATOM 727 C CA . GLN A 1 94 ? -29.344 4.318 25.138 1.00 80.12 94 GLN A CA 1
ATOM 728 C C . GLN A 1 94 ? -29.529 3.961 26.624 1.00 80.12 94 GLN A C 1
ATOM 730 O O . GLN A 1 94 ? -30.461 4.445 27.262 1.00 80.12 94 GLN A O 1
ATOM 735 N N . ILE A 1 95 ? -28.634 3.151 27.204 1.00 76.50 95 ILE A N 1
ATOM 736 C CA . ILE A 1 95 ? -28.708 2.709 28.608 1.00 76.50 95 ILE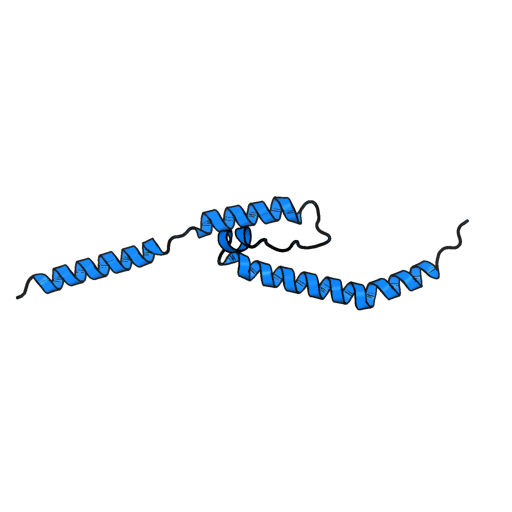 A CA 1
ATOM 737 C C . ILE A 1 95 ? -28.035 3.712 29.568 1.00 76.50 95 ILE A C 1
ATOM 739 O O . ILE A 1 95 ? -28.335 3.716 30.765 1.00 76.50 95 ILE A O 1
ATOM 743 N N . ARG A 1 96 ? -27.135 4.588 29.091 1.00 62.34 96 ARG A N 1
ATOM 744 C CA . ARG A 1 96 ? -26.358 5.503 29.950 1.00 62.34 96 ARG A CA 1
ATOM 745 C C . ARG A 1 96 ? -26.334 6.950 29.447 1.00 62.34 96 ARG A C 1
ATOM 747 O O . ARG A 1 96 ? -25.277 7.417 29.053 1.00 62.34 96 ARG A O 1
ATOM 754 N N . VAL A 1 97 ? -27.443 7.684 29.589 1.00 62.88 97 VAL A N 1
ATOM 755 C CA . VAL A 1 97 ? -27.433 9.134 29.902 1.00 62.88 97 VAL A CA 1
ATOM 756 C C . VAL A 1 97 ? -28.722 9.508 30.662 1.00 62.88 97 VAL A C 1
ATOM 758 O O . VAL A 1 97 ? -29.754 9.732 30.033 1.00 62.88 97 VAL A O 1
ATOM 761 N N . PRO A 1 98 ? -28.716 9.620 32.002 1.00 59.19 98 PRO A N 1
ATOM 762 C CA . PRO A 1 98 ? -29.572 10.601 32.659 1.00 59.19 98 PRO A CA 1
ATOM 763 C C . PRO A 1 98 ? -29.048 11.989 32.263 1.00 59.19 98 PRO A C 1
ATOM 765 O O . PRO A 1 98 ? -27.875 12.285 32.493 1.00 59.19 98 PRO A O 1
ATOM 768 N N . GLN A 1 99 ? -29.872 12.802 31.597 1.00 57.34 99 GLN A N 1
ATOM 769 C CA . GLN A 1 99 ? -29.596 14.233 31.480 1.00 57.34 99 GLN A CA 1
ATOM 770 C C . GLN A 1 99 ? -29.971 14.894 32.806 1.00 57.34 99 GLN A C 1
ATOM 772 O O . GLN A 1 99 ? -31.156 14.945 33.133 1.00 57.34 99 GLN A O 1
ATOM 777 N N . ASP A 1 100 ? -28.9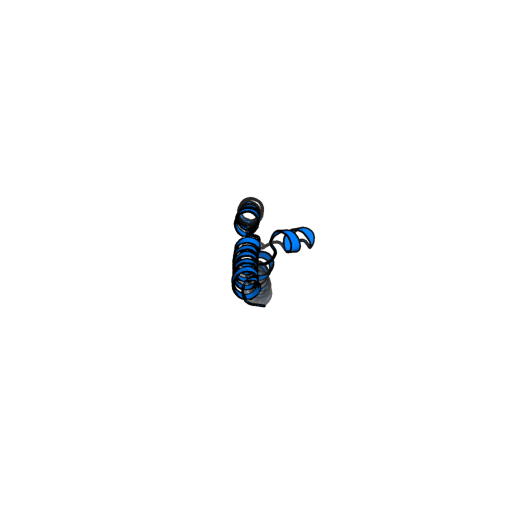62 15.391 33.517 1.00 49.38 100 ASP A N 1
ATOM 778 C CA . ASP A 1 100 ? -29.103 16.463 34.506 1.00 49.38 100 ASP A CA 1
ATOM 779 C C . ASP A 1 100 ? -28.597 17.776 33.888 1.00 49.38 100 ASP A C 1
ATOM 781 O O . ASP A 1 100 ? -27.529 17.742 33.224 1.00 49.38 100 ASP A O 1
#

Radius of gyration: 26.39 Å; Cα contacts (8 Å, |Δi|>4): 27; chains: 1; bounding box: 59×34×81 Å